Protein AF-A0AAJ2B9W8-F1 (afdb_monomer_lite)

Structure (mmCIF, N/CA/C/O backbone):
data_AF-A0AAJ2B9W8-F1
#
_entry.id   AF-A0AAJ2B9W8-F1
#
loop_
_atom_site.group_PDB
_atom_site.id
_atom_site.type_symbol
_atom_site.label_atom_id
_atom_site.label_alt_id
_atom_site.label_comp_id
_atom_site.label_asym_id
_atom_site.label_entity_id
_atom_site.label_seq_id
_atom_site.pdbx_PDB_ins_code
_atom_site.Cartn_x
_atom_site.Cartn_y
_atom_site.Cartn_z
_atom_site.occupancy
_atom_site.B_iso_or_equiv
_atom_site.auth_seq_id
_atom_site.auth_comp_id
_atom_site.auth_asym_id
_atom_site.auth_atom_id
_atom_site.pdbx_PDB_model_num
ATOM 1 N N . MET A 1 1 ? 13.143 2.067 3.784 1.00 56.22 1 MET A N 1
ATOM 2 C CA . MET A 1 1 ? 11.782 1.534 3.547 1.00 56.22 1 MET A CA 1
ATOM 3 C C . MET A 1 1 ? 11.677 1.290 2.048 1.00 56.22 1 MET A C 1
ATOM 5 O O . MET A 1 1 ? 12.047 2.192 1.310 1.00 56.22 1 MET A O 1
ATOM 9 N N . THR A 1 2 ? 11.332 0.087 1.590 1.00 70.88 2 THR A N 1
ATOM 10 C CA . THR A 1 2 ? 11.292 -0.233 0.147 1.00 70.88 2 THR A CA 1
ATOM 11 C C . THR A 1 2 ? 9.992 0.267 -0.488 1.00 70.88 2 THR A C 1
ATOM 13 O O . THR A 1 2 ? 8.979 0.400 0.203 1.00 70.88 2 THR A O 1
ATOM 16 N N . SER A 1 3 ? 9.987 0.507 -1.803 1.00 77.44 3 SER A N 1
ATOM 17 C CA . SER A 1 3 ? 8.786 0.926 -2.544 1.00 77.44 3 SER A CA 1
ATOM 18 C C . SER A 1 3 ? 7.622 -0.056 -2.349 1.00 77.44 3 SER A C 1
ATOM 20 O O . SER A 1 3 ? 6.487 0.354 -2.134 1.00 77.44 3 SER A O 1
ATOM 22 N N . ALA A 1 4 ? 7.892 -1.360 -2.288 1.00 79.31 4 ALA A N 1
ATOM 23 C CA . ALA A 1 4 ? 6.858 -2.359 -2.024 1.00 79.31 4 ALA A CA 1
ATOM 24 C C . ALA A 1 4 ? 6.200 -2.223 -0.632 1.00 79.31 4 ALA A C 1
ATOM 26 O O . ALA A 1 4 ? 4.995 -2.449 -0.503 1.00 79.31 4 ALA A O 1
ATOM 27 N N . ASN A 1 5 ? 6.943 -1.795 0.398 1.00 77.12 5 ASN A N 1
ATOM 28 C CA . ASN A 1 5 ? 6.374 -1.565 1.732 1.00 77.12 5 ASN A CA 1
ATOM 29 C C . ASN A 1 5 ? 5.413 -0.368 1.731 1.00 77.12 5 ASN A C 1
ATOM 31 O O . ASN A 1 5 ? 4.352 -0.418 2.351 1.00 77.12 5 ASN A O 1
ATOM 35 N N . ILE A 1 6 ? 5.787 0.686 1.002 1.00 78.75 6 ILE A N 1
ATOM 36 C CA . ILE A 1 6 ? 4.973 1.890 0.793 1.00 78.75 6 ILE A CA 1
ATOM 37 C C . ILE A 1 6 ? 3.686 1.514 0.045 1.00 78.75 6 ILE A C 1
ATOM 39 O O . ILE A 1 6 ? 2.598 1.890 0.471 1.00 78.75 6 ILE A O 1
ATOM 43 N N . ALA A 1 7 ? 3.793 0.697 -1.008 1.00 82.44 7 ALA A N 1
ATOM 44 C CA . ALA A 1 7 ? 2.660 0.213 -1.794 1.00 82.44 7 ALA A CA 1
ATOM 45 C C . ALA A 1 7 ? 1.638 -0.597 -0.973 1.00 82.44 7 ALA A C 1
ATOM 47 O O . ALA A 1 7 ? 0.435 -0.407 -1.147 1.00 82.44 7 ALA A O 1
ATOM 48 N N . ARG A 1 8 ? 2.092 -1.479 -0.069 1.00 83.31 8 ARG A N 1
ATOM 49 C CA . ARG A 1 8 ? 1.198 -2.235 0.830 1.00 83.31 8 ARG A CA 1
ATOM 50 C C . ARG A 1 8 ? 0.484 -1.306 1.812 1.00 83.31 8 ARG A C 1
ATOM 52 O O . ARG A 1 8 ? -0.734 -1.346 1.919 1.00 83.31 8 ARG A O 1
ATOM 59 N N . GLY A 1 9 ? 1.222 -0.424 2.490 1.00 81.75 9 GLY A N 1
ATOM 60 C CA . GLY A 1 9 ? 0.617 0.534 3.425 1.00 81.75 9 GLY A CA 1
ATOM 61 C C . GLY A 1 9 ? -0.403 1.450 2.741 1.00 81.75 9 GLY A C 1
ATOM 62 O O . GLY A 1 9 ? -1.502 1.658 3.247 1.00 81.75 9 GLY A O 1
ATOM 63 N N . ALA A 1 10 ? -0.081 1.927 1.541 1.00 82.19 10 ALA A N 1
ATOM 64 C CA . ALA A 1 10 ? -0.982 2.714 0.713 1.00 82.19 10 ALA A CA 1
ATOM 65 C C . ALA A 1 10 ? -2.296 1.985 0.389 1.00 82.19 10 ALA A C 1
ATOM 67 O O . ALA A 1 10 ? -3.366 2.559 0.583 1.00 82.19 10 ALA A O 1
ATOM 68 N N . ALA A 1 11 ? -2.225 0.738 -0.084 1.00 85.69 11 ALA A N 1
ATOM 69 C CA . ALA A 1 11 ? -3.406 -0.034 -0.467 1.00 85.69 11 ALA A CA 1
ATOM 70 C C . ALA A 1 11 ? -4.266 -0.424 0.745 1.00 85.69 11 ALA A C 1
ATOM 72 O O . ALA A 1 11 ? -5.474 -0.189 0.762 1.00 85.69 11 ALA A O 1
ATOM 73 N N . ASP A 1 12 ? -3.646 -1.021 1.762 1.00 85.69 12 ASP A N 1
ATOM 74 C CA . ASP A 1 12 ? -4.377 -1.712 2.824 1.00 85.69 12 ASP A CA 1
ATOM 75 C C . ASP A 1 12 ? -4.718 -0.794 4.010 1.00 85.69 12 ASP A C 1
ATOM 77 O O . ASP A 1 12 ? -5.759 -0.974 4.638 1.00 85.69 12 ASP A O 1
ATOM 81 N N . ILE A 1 13 ? -3.889 0.220 4.299 1.00 86.06 13 ILE A N 1
ATOM 82 C CA . ILE A 1 13 ? -4.098 1.143 5.432 1.00 86.06 13 ILE A CA 1
ATOM 83 C C . ILE A 1 13 ? -4.755 2.443 4.963 1.00 86.06 13 ILE A C 1
ATOM 85 O O . ILE A 1 13 ? -5.719 2.900 5.573 1.00 86.06 13 ILE A O 1
ATOM 89 N N . CYS A 1 14 ? -4.246 3.031 3.878 1.00 87.56 14 CYS A N 1
ATOM 90 C CA . CYS A 1 14 ? -4.727 4.314 3.357 1.00 87.56 14 CYS A CA 1
ATOM 91 C C . CYS A 1 14 ? -5.817 4.183 2.289 1.00 87.56 14 CYS A C 1
ATOM 93 O O . CYS A 1 14 ? -6.317 5.200 1.811 1.00 87.56 14 CYS A O 1
ATOM 95 N N . HIS A 1 15 ? -6.179 2.953 1.909 1.00 85.69 15 HIS A N 1
ATOM 96 C CA . HIS A 1 15 ? -7.196 2.662 0.896 1.00 85.69 15 HIS A CA 1
ATOM 97 C C . HIS A 1 15 ? -6.954 3.386 -0.441 1.00 85.69 15 HIS A C 1
ATOM 99 O O . HIS A 1 15 ? -7.894 3.777 -1.135 1.00 85.69 15 HIS A O 1
ATOM 105 N N . ILE A 1 16 ? -5.681 3.570 -0.806 1.00 85.00 16 ILE A N 1
ATOM 106 C CA . ILE A 1 16 ? -5.289 4.119 -2.102 1.00 85.00 16 ILE A CA 1
ATOM 107 C C . ILE A 1 16 ? -5.652 3.113 -3.194 1.00 85.00 16 ILE A C 1
ATOM 109 O O . ILE A 1 16 ? -5.425 1.911 -3.059 1.00 85.00 16 ILE A O 1
ATOM 113 N N . ASP A 1 17 ? -6.203 3.633 -4.289 1.00 84.56 17 ASP A N 1
ATOM 114 C CA . ASP A 1 17 ? -6.684 2.842 -5.414 1.00 84.56 17 ASP A CA 1
ATOM 115 C C . ASP A 1 17 ? -5.620 1.874 -5.970 1.00 84.56 17 ASP A C 1
ATOM 117 O O . ASP A 1 17 ? -4.451 2.227 -6.169 1.00 84.56 17 ASP A O 1
ATOM 121 N N . ALA A 1 18 ? -6.046 0.644 -6.266 1.00 80.75 18 ALA A N 1
ATOM 122 C CA . ALA A 1 18 ? -5.162 -0.413 -6.743 1.00 80.75 18 ALA A CA 1
ATOM 123 C C . ALA A 1 18 ? -4.486 -0.066 -8.082 1.00 80.75 18 ALA A C 1
ATOM 125 O O . ALA A 1 18 ? -3.337 -0.455 -8.301 1.00 80.75 18 ALA A O 1
ATOM 126 N N . ALA A 1 19 ? -5.137 0.705 -8.962 1.00 85.56 19 ALA A N 1
ATOM 127 C CA . ALA A 1 19 ? -4.524 1.161 -10.207 1.00 85.56 19 ALA A CA 1
ATOM 128 C C . ALA A 1 19 ? -3.409 2.183 -9.945 1.00 85.56 19 ALA A C 1
ATOM 130 O O . ALA A 1 19 ? -2.406 2.195 -10.660 1.00 85.56 19 ALA A O 1
ATOM 131 N N . LYS A 1 20 ? -3.529 3.008 -8.896 1.00 85.06 20 LYS A N 1
ATOM 132 C CA . LYS A 1 20 ? -2.458 3.925 -8.474 1.00 85.06 20 LYS A CA 1
ATOM 133 C C . LYS A 1 20 ? -1.251 3.158 -7.926 1.00 85.06 20 LYS A C 1
ATOM 135 O O . LYS A 1 20 ? -0.117 3.470 -8.282 1.00 85.06 20 LYS A O 1
ATOM 140 N N . VAL A 1 21 ? -1.483 2.099 -7.150 1.00 86.38 21 VAL A N 1
ATOM 141 C CA . VAL A 1 21 ? -0.414 1.207 -6.665 1.00 86.38 21 VAL A CA 1
ATOM 142 C C . VAL A 1 21 ? 0.258 0.437 -7.810 1.00 86.38 21 VAL A C 1
ATOM 144 O O . VAL A 1 21 ? 1.481 0.294 -7.811 1.00 86.38 21 VAL A O 1
ATOM 147 N N . ALA A 1 22 ? -0.503 -0.007 -8.814 1.00 87.69 22 ALA A N 1
ATOM 148 C CA . ALA A 1 22 ? 0.052 -0.654 -10.004 1.00 87.69 22 ALA A CA 1
ATOM 149 C 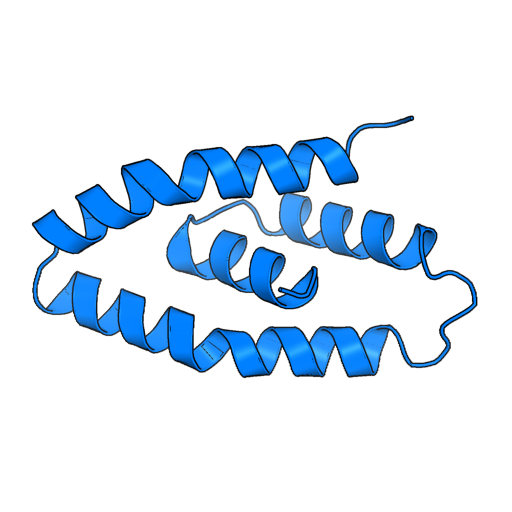C . ALA A 1 22 ? 0.970 0.293 -10.796 1.00 87.69 22 ALA A C 1
ATOM 151 O O . ALA A 1 22 ? 2.116 -0.057 -11.065 1.00 87.69 22 ALA A O 1
ATOM 152 N N . ARG A 1 23 ? 0.526 1.532 -11.059 1.00 87.62 23 ARG A N 1
ATOM 153 C CA . ARG A 1 23 ? 1.357 2.560 -11.718 1.00 87.62 23 ARG A CA 1
ATOM 154 C C . ARG A 1 23 ? 2.643 2.847 -10.949 1.00 87.62 23 ARG A C 1
ATOM 156 O O . ARG A 1 23 ? 3.694 3.024 -11.552 1.00 87.62 23 ARG A O 1
ATOM 163 N N . PHE A 1 24 ? 2.571 2.867 -9.620 1.00 87.69 24 PHE A N 1
ATOM 164 C CA . PHE A 1 24 ? 3.744 3.044 -8.770 1.00 87.69 24 PHE A CA 1
ATOM 165 C C . PHE A 1 24 ? 4.727 1.878 -8.878 1.00 87.69 24 PHE A C 1
ATOM 167 O O . PHE A 1 24 ? 5.934 2.104 -8.946 1.00 87.69 24 PHE A O 1
ATOM 174 N N . LYS A 1 25 ? 4.228 0.638 -8.952 1.00 88.50 25 LYS A N 1
ATOM 175 C CA . LYS A 1 25 ? 5.067 -0.535 -9.225 1.00 88.50 25 LYS A CA 1
ATOM 176 C C . LYS A 1 25 ? 5.755 -0.420 -10.586 1.00 88.50 25 LYS A C 1
ATOM 178 O O . LYS A 1 25 ? 6.951 -0.682 -10.665 1.00 88.50 25 LYS A O 1
ATOM 183 N N . ASP A 1 26 ? 5.031 -0.011 -11.625 1.00 89.06 26 ASP A N 1
ATOM 184 C CA . ASP A 1 26 ? 5.583 0.135 -12.977 1.00 89.06 26 ASP A CA 1
ATOM 185 C C . ASP A 1 26 ? 6.650 1.236 -13.041 1.00 89.06 26 ASP A C 1
ATOM 187 O O . ASP A 1 26 ? 7.737 1.018 -13.578 1.00 89.06 26 ASP A O 1
ATOM 191 N N . ALA A 1 27 ? 6.389 2.388 -12.419 1.00 87.62 27 ALA A N 1
ATOM 192 C CA . ALA A 1 27 ? 7.362 3.469 -12.301 1.00 87.62 27 ALA A CA 1
ATOM 193 C C . ALA A 1 27 ? 8.598 3.038 -11.494 1.00 87.62 27 ALA A C 1
ATOM 195 O O . ALA A 1 27 ? 9.731 3.311 -11.890 1.00 87.62 27 ALA A O 1
ATOM 196 N N . ALA A 1 28 ? 8.412 2.302 -10.394 1.00 86.62 28 ALA A N 1
ATO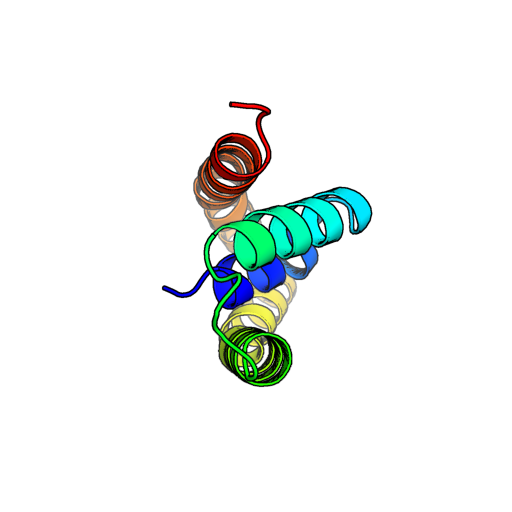M 197 C CA . ALA A 1 28 ? 9.524 1.729 -9.643 1.00 86.62 28 ALA A CA 1
ATOM 198 C C . ALA A 1 28 ? 10.330 0.752 -10.513 1.00 86.62 28 ALA A C 1
ATOM 200 O O . ALA A 1 28 ? 11.548 0.874 -10.579 1.00 86.62 28 ALA A O 1
ATOM 201 N N . ARG A 1 29 ? 9.674 -0.156 -11.246 1.00 86.44 29 ARG A N 1
ATOM 202 C CA . ARG A 1 29 ? 10.335 -1.103 -12.156 1.00 86.44 29 ARG A CA 1
ATOM 203 C C . ARG A 1 29 ? 11.162 -0.390 -13.225 1.00 86.44 29 ARG A C 1
ATOM 205 O O . ARG A 1 29 ? 12.271 -0.828 -13.506 1.00 86.44 29 ARG A O 1
ATOM 212 N N . ALA A 1 30 ? 10.663 0.714 -13.782 1.00 85.88 30 ALA A N 1
ATOM 213 C CA . ALA A 1 30 ? 11.396 1.507 -14.770 1.00 85.88 30 ALA A CA 1
ATOM 214 C C . ALA A 1 30 ? 12.712 2.086 -14.215 1.00 85.88 30 ALA A C 1
ATOM 216 O O . ALA A 1 30 ? 13.698 2.165 -14.941 1.00 85.88 30 ALA A O 1
ATOM 217 N N . ASN A 1 31 ? 12.757 2.423 -12.920 1.00 80.94 31 ASN A N 1
ATOM 218 C CA . ASN A 1 31 ? 13.979 2.871 -12.241 1.00 80.94 31 ASN A CA 1
ATOM 219 C C . ASN A 1 31 ? 14.963 1.725 -11.925 1.00 80.94 31 ASN A C 1
ATOM 221 O O . ASN A 1 31 ? 16.116 1.983 -11.589 1.00 80.94 31 ASN A O 1
ATOM 225 N N . PHE A 1 32 ? 14.526 0.467 -12.041 1.00 80.69 32 PHE A N 1
ATOM 226 C CA . PHE A 1 32 ? 15.323 -0.739 -11.801 1.00 80.69 32 PHE A CA 1
ATOM 227 C C . PHE A 1 32 ? 15.289 -1.679 -13.019 1.00 80.69 32 PHE A C 1
ATOM 229 O O . PHE A 1 32 ? 15.143 -2.891 -12.868 1.00 80.69 32 PHE A O 1
ATOM 236 N N . ALA A 1 33 ? 15.403 -1.128 -14.234 1.00 75.00 33 ALA A N 1
ATOM 237 C CA . ALA A 1 33 ? 15.265 -1.883 -15.485 1.00 75.00 33 ALA A CA 1
ATOM 238 C C . ALA A 1 33 ? 16.238 -3.076 -15.606 1.00 75.00 33 ALA A C 1
ATOM 240 O O . ALA A 1 33 ? 15.893 -4.085 -16.220 1.00 75.00 33 ALA A O 1
ATOM 241 N N . ASP A 1 34 ? 17.405 -2.989 -14.963 1.00 81.38 34 ASP A N 1
ATOM 242 C CA . ASP A 1 34 ?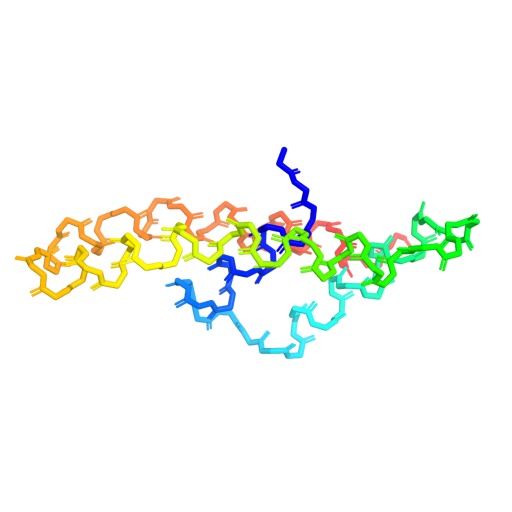 18.445 -4.025 -14.966 1.00 81.38 34 ASP A CA 1
ATOM 243 C C . ASP A 1 34 ? 18.324 -5.037 -13.808 1.00 81.38 34 ASP A C 1
ATOM 245 O O . ASP A 1 34 ? 19.218 -5.858 -13.612 1.00 81.38 34 ASP A O 1
ATOM 249 N N . ALA A 1 35 ? 17.247 -4.990 -13.013 1.00 80.12 35 ALA A N 1
ATOM 250 C CA . ALA A 1 35 ? 17.020 -5.905 -11.894 1.00 80.12 35 ALA A CA 1
ATOM 251 C C . ALA A 1 35 ? 16.118 -7.087 -12.317 1.00 80.12 35 ALA A C 1
ATOM 253 O O . ALA A 1 35 ? 14.889 -6.965 -12.262 1.00 80.12 35 ALA A O 1
ATOM 254 N N . PRO A 1 36 ? 16.678 -8.255 -12.701 1.00 82.19 36 PRO A N 1
ATOM 255 C CA . PRO A 1 36 ? 15.881 -9.419 -13.104 1.00 82.19 36 PRO A CA 1
ATOM 256 C C . PRO A 1 36 ? 14.997 -9.956 -11.967 1.00 82.19 36 PRO A C 1
ATOM 258 O O . PRO A 1 36 ? 13.921 -10.492 -12.225 1.00 82.19 36 PRO A O 1
ATOM 261 N N . ASP A 1 37 ? 15.409 -9.745 -10.715 1.00 87.44 37 ASP A N 1
ATOM 262 C CA . ASP A 1 37 ? 14.704 -10.205 -9.516 1.00 87.44 37 ASP A CA 1
ATOM 263 C C . ASP A 1 37 ? 13.722 -9.166 -8.945 1.00 87.44 37 ASP A C 1
ATOM 265 O O . ASP A 1 37 ? 13.189 -9.356 -7.850 1.00 87.44 37 ASP A O 1
ATOM 269 N N . PHE A 1 38 ? 13.443 -8.070 -9.667 1.00 87.88 38 PHE A N 1
ATOM 270 C CA . PHE A 1 38 ? 12.577 -6.986 -9.182 1.00 87.88 38 PHE A CA 1
ATOM 271 C C . PHE A 1 38 ? 11.233 -7.496 -8.649 1.00 87.88 38 PHE A C 1
ATOM 273 O O . PHE A 1 38 ? 10.788 -7.080 -7.583 1.00 87.88 38 PHE A O 1
ATOM 280 N N . ASP A 1 39 ? 10.577 -8.411 -9.367 1.00 87.06 39 ASP A N 1
ATOM 281 C CA . ASP A 1 39 ? 9.278 -8.949 -8.955 1.00 87.06 39 ASP A CA 1
ATOM 282 C C . ASP A 1 39 ? 9.371 -9.808 -7.676 1.00 87.06 39 ASP A C 1
ATOM 284 O O . ASP A 1 39 ? 8.445 -9.796 -6.854 1.00 87.06 39 ASP A O 1
ATOM 288 N N . ALA A 1 40 ? 10.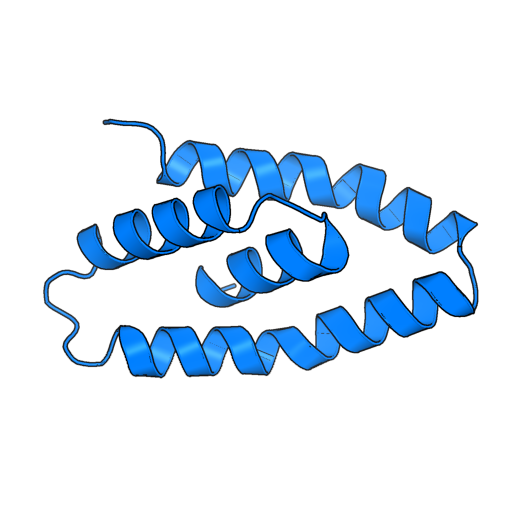488 -10.511 -7.466 1.00 88.50 40 ALA A N 1
ATOM 289 C CA . ALA A 1 40 ? 10.740 -11.285 -6.252 1.00 88.50 40 ALA A CA 1
ATOM 290 C C . ALA A 1 40 ? 10.995 -10.364 -5.048 1.00 88.50 40 ALA A C 1
ATOM 292 O O . ALA A 1 40 ? 10.350 -10.524 -4.010 1.00 88.50 40 ALA A O 1
ATOM 293 N N . GLU A 1 41 ? 11.838 -9.343 -5.216 1.00 87.81 41 GLU A N 1
ATOM 294 C CA . GLU A 1 41 ? 12.129 -8.332 -4.191 1.00 87.81 41 GLU A CA 1
ATOM 295 C C . GLU A 1 41 ? 10.899 -7.481 -3.856 1.00 87.81 41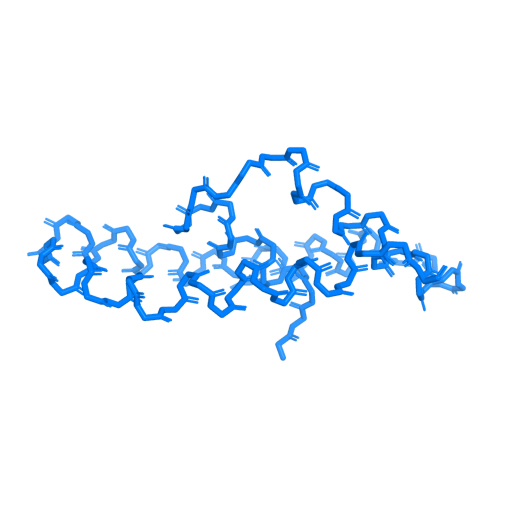 GLU A C 1
ATOM 297 O O . GLU A 1 41 ? 10.608 -7.204 -2.687 1.00 87.81 41 GLU A O 1
ATOM 302 N N . TRP A 1 42 ? 10.106 -7.127 -4.870 1.00 87.75 42 TRP A N 1
ATOM 303 C CA . TRP A 1 42 ? 8.821 -6.465 -4.682 1.00 87.75 42 TRP A CA 1
ATOM 304 C C . TRP A 1 42 ? 7.889 -7.324 -3.829 1.00 87.75 42 TRP A C 1
ATOM 306 O O . TRP A 1 42 ? 7.318 -6.846 -2.851 1.00 87.75 42 TRP A O 1
ATOM 316 N N . THR A 1 43 ? 7.756 -8.608 -4.164 1.00 87.94 43 THR A N 1
ATOM 317 C CA . THR A 1 43 ? 6.911 -9.545 -3.411 1.00 87.94 43 THR A CA 1
ATOM 318 C C . THR A 1 43 ? 7.404 -9.718 -1.975 1.00 87.94 43 THR A C 1
ATOM 320 O O . THR A 1 43 ? 6.592 -9.752 -1.046 1.00 87.94 43 THR A O 1
ATOM 323 N N . LEU A 1 44 ? 8.721 -9.802 -1.773 1.00 88.44 44 LEU A N 1
ATOM 324 C CA . LEU A 1 44 ? 9.329 -9.900 -0.452 1.00 88.44 44 LEU A CA 1
ATOM 325 C C . LEU A 1 44 ? 9.002 -8.670 0.401 1.00 88.44 44 LEU A C 1
ATOM 327 O O . LEU A 1 44 ? 8.505 -8.828 1.517 1.00 88.44 44 LEU A O 1
ATOM 331 N N . GLY A 1 45 ? 9.205 -7.461 -0.128 1.00 85.31 45 GLY A N 1
ATOM 332 C CA . GLY A 1 45 ? 8.841 -6.226 0.571 1.00 85.31 45 GLY A CA 1
ATOM 333 C C . GLY A 1 45 ? 7.342 -6.163 0.883 1.00 85.31 45 GLY A C 1
ATOM 334 O O . GLY A 1 45 ? 6.941 -5.940 2.024 1.00 85.31 45 GLY A O 1
ATOM 335 N N . TYR A 1 46 ? 6.493 -6.494 -0.092 1.00 85.38 46 TYR A N 1
ATOM 336 C CA . TYR A 1 46 ? 5.041 -6.510 0.096 1.00 85.38 46 TYR A CA 1
ATOM 337 C C . TYR A 1 46 ? 4.612 -7.447 1.242 1.00 85.38 46 TYR A C 1
ATOM 339 O O . TYR A 1 46 ? 3.753 -7.089 2.049 1.00 85.38 46 TYR A O 1
ATOM 347 N N . ARG A 1 47 ? 5.260 -8.616 1.377 1.00 87.62 47 ARG A N 1
ATOM 348 C CA . ARG A 1 47 ? 5.050 -9.545 2.505 1.00 87.62 47 ARG A CA 1
ATOM 349 C C . ARG A 1 47 ? 5.580 -9.006 3.829 1.00 87.62 47 ARG A C 1
ATOM 351 O O . ARG A 1 47 ? 4.910 -9.159 4.843 1.00 87.62 47 ARG A O 1
ATOM 358 N N . GLN A 1 48 ? 6.755 -8.380 3.846 1.00 87.88 48 GLN A N 1
ATOM 359 C CA . GLN A 1 48 ? 7.317 -7.801 5.074 1.00 87.88 48 GLN A CA 1
ATOM 360 C C . GLN A 1 48 ? 6.418 -6.700 5.650 1.00 87.88 48 GLN A C 1
ATOM 362 O O . GLN A 1 48 ? 6.304 -6.568 6.868 1.00 87.88 48 GLN A O 1
ATOM 367 N N . ALA A 1 49 ? 5.723 -5.953 4.791 1.00 87.12 49 ALA A N 1
ATOM 368 C CA . ALA A 1 49 ? 4.766 -4.939 5.216 1.00 87.12 49 ALA A CA 1
ATOM 369 C C . ALA A 1 49 ? 3.469 -5.508 5.821 1.00 87.12 49 ALA A C 1
ATOM 371 O O . ALA A 1 49 ? 2.746 -4.762 6.483 1.00 87.12 49 ALA A O 1
ATOM 372 N N . GLN A 1 50 ? 3.187 -6.811 5.672 1.00 85.69 50 GLN A N 1
ATOM 373 C CA . GLN A 1 50 ? 1.992 -7.444 6.245 1.00 85.69 50 GLN A CA 1
ATOM 374 C C . GLN A 1 50 ? 1.914 -7.263 7.764 1.00 85.69 50 GLN A C 1
ATOM 376 O O . GLN A 1 50 ? 0.849 -6.952 8.281 1.00 85.69 50 GLN A O 1
ATOM 381 N N . ALA A 1 51 ? 3.038 -7.365 8.479 1.00 87.56 51 ALA A N 1
ATOM 382 C CA . ALA A 1 51 ? 3.051 -7.178 9.930 1.00 87.56 51 ALA A CA 1
ATOM 383 C C . ALA A 1 51 ? 2.595 -5.766 10.347 1.00 87.56 51 ALA A C 1
ATOM 385 O O . ALA A 1 51 ? 1.951 -5.596 11.384 1.00 87.56 51 ALA A O 1
ATOM 386 N N . THR A 1 52 ? 2.900 -4.750 9.533 1.00 87.94 52 THR A N 1
ATOM 387 C CA . THR A 1 52 ? 2.412 -3.382 9.748 1.00 87.94 52 THR A CA 1
ATOM 388 C C . THR A 1 52 ? 0.916 -3.288 9.466 1.00 87.94 52 THR A C 1
ATOM 390 O O . THR A 1 52 ? 0.201 -2.706 10.278 1.00 87.94 52 THR A O 1
ATOM 393 N N . VAL A 1 53 ? 0.429 -3.891 8.376 1.00 88.19 53 VAL A N 1
ATOM 394 C CA . VAL A 1 53 ? -1.013 -3.950 8.071 1.00 88.19 53 VAL A CA 1
ATOM 395 C C . VAL A 1 53 ? -1.777 -4.603 9.222 1.00 88.19 53 VAL A C 1
ATOM 397 O O . VAL A 1 53 ? -2.682 -3.987 9.773 1.00 88.19 53 VAL A O 1
ATOM 400 N N . ASP A 1 54 ? -1.334 -5.775 9.683 1.00 90.88 54 ASP A N 1
ATOM 401 C CA . ASP A 1 54 ? -1.970 -6.502 10.787 1.00 90.88 54 ASP A CA 1
ATOM 402 C C . ASP A 1 54 ? -1.998 -5.677 12.084 1.00 90.88 54 ASP A C 1
ATOM 404 O O . ASP A 1 54 ? -2.949 -5.748 12.868 1.00 90.88 54 ASP A O 1
ATOM 408 N N . ARG A 1 55 ? -0.945 -4.887 12.342 1.00 89.69 55 ARG A N 1
ATOM 409 C CA . ARG A 1 55 ? -0.895 -3.971 13.489 1.00 89.69 55 ARG A CA 1
ATOM 410 C C . ARG A 1 55 ? -1.946 -2.868 13.361 1.00 89.69 55 ARG A C 1
ATOM 412 O O . ARG A 1 55 ? -2.620 -2.577 14.349 1.00 89.69 55 ARG A O 1
ATOM 419 N N . PHE A 1 56 ? -2.085 -2.267 12.182 1.00 88.81 56 PHE A N 1
ATOM 420 C CA . PHE A 1 56 ? -3.075 -1.220 11.931 1.00 88.81 56 PHE A CA 1
ATOM 421 C C . PHE A 1 56 ? -4.508 -1.762 11.939 1.00 88.81 56 PHE A C 1
ATOM 423 O O . PHE A 1 56 ? -5.382 -1.107 12.499 1.00 88.81 56 PHE A O 1
ATOM 430 N N . ASP A 1 57 ? -4.747 -2.975 11.441 1.00 90.06 57 ASP A N 1
ATOM 431 C CA . ASP A 1 57 ? -6.055 -3.636 11.530 1.00 90.06 57 ASP A CA 1
ATOM 432 C C . ASP A 1 57 ? -6.456 -3.908 12.985 1.00 90.06 57 ASP A C 1
ATOM 434 O O . ASP A 1 57 ? -7.582 -3.617 13.400 1.00 90.06 57 ASP A O 1
ATOM 438 N N . LYS A 1 58 ? -5.516 -4.391 13.808 1.00 92.75 58 LYS A N 1
ATOM 439 C CA . LYS A 1 58 ? -5.740 -4.550 15.255 1.00 92.75 58 LYS A CA 1
ATOM 440 C C . LYS A 1 58 ? -6.010 -3.213 15.941 1.00 92.75 58 LYS A C 1
ATOM 442 O O . LYS A 1 58 ? -6.890 -3.147 16.801 1.00 92.75 58 LYS A O 1
ATOM 447 N N . LEU A 1 59 ? -5.281 -2.158 15.565 1.00 92.19 59 LEU A N 1
ATOM 448 C CA . LEU A 1 59 ? -5.489 -0.809 16.091 1.00 92.19 59 LEU A CA 1
ATOM 449 C C . LEU A 1 59 ? -6.867 -0.271 15.697 1.00 92.19 59 LEU A C 1
ATOM 451 O O . LEU A 1 59 ? -7.578 0.231 16.554 1.00 92.19 59 LEU A O 1
ATOM 455 N N . LYS A 1 60 ? -7.293 -0.451 14.444 1.00 90.25 60 LYS A N 1
ATOM 456 C CA . LYS A 1 60 ? -8.624 -0.063 13.958 1.00 90.25 60 LYS A CA 1
ATOM 457 C C . LYS A 1 60 ? -9.743 -0.733 14.750 1.00 90.25 60 LYS A C 1
ATOM 459 O O . LYS A 1 60 ? -10.718 -0.073 15.101 1.00 90.25 60 LYS A O 1
ATOM 464 N N . ALA A 1 61 ? -9.593 -2.025 15.047 1.00 92.56 61 ALA A N 1
ATOM 465 C CA . ALA A 1 61 ? -10.568 -2.786 15.825 1.00 92.56 61 ALA A CA 1
ATOM 466 C C . ALA A 1 61 ? -10.586 -2.397 17.314 1.00 92.56 61 ALA A C 1
ATOM 468 O O . ALA A 1 61 ? -11.650 -2.376 17.927 1.00 92.56 61 ALA A O 1
ATOM 469 N N . SER A 1 62 ? -9.420 -2.100 17.895 1.00 95.19 62 SER A N 1
ATOM 470 C CA . SER A 1 62 ? -9.276 -1.878 19.343 1.00 95.19 62 SER A CA 1
ATOM 471 C C . SER A 1 62 ? -9.426 -0.408 19.748 1.00 95.19 62 SER A C 1
ATOM 473 O O . SER A 1 62 ? -9.979 -0.112 20.803 1.00 95.19 62 SER A O 1
ATOM 475 N N . ASN A 1 63 ? -8.928 0.516 18.923 1.00 94.50 63 ASN A N 1
ATOM 476 C CA . ASN A 1 63 ? -8.952 1.960 19.139 1.00 94.50 63 ASN A CA 1
ATOM 477 C C . ASN A 1 63 ? -9.111 2.723 17.802 1.00 94.50 63 ASN A C 1
ATOM 479 O O . ASN A 1 63 ? -8.136 3.237 17.241 1.00 94.50 63 ASN A O 1
ATOM 483 N N . PRO A 1 64 ? -10.344 2.842 17.280 1.00 91.81 64 PRO A N 1
ATOM 484 C CA . PRO A 1 64 ? -10.593 3.482 15.989 1.00 91.81 64 PRO A CA 1
ATOM 485 C C . PRO A 1 64 ? -10.242 4.979 15.965 1.00 91.81 64 PRO A C 1
ATOM 487 O O . PRO A 1 64 ? -9.942 5.512 14.897 1.00 91.81 64 PRO A O 1
ATOM 490 N N . ALA A 1 65 ? -10.255 5.666 17.114 1.00 93.44 65 ALA A N 1
ATOM 491 C CA . ALA A 1 65 ? -9.894 7.082 17.198 1.00 93.44 65 ALA A CA 1
ATOM 492 C C . ALA A 1 65 ? -8.386 7.299 16.994 1.00 93.44 65 ALA A C 1
ATOM 494 O O . ALA A 1 65 ? -7.980 8.190 16.249 1.00 93.44 65 ALA A O 1
ATOM 495 N N . GLU A 1 66 ? -7.561 6.457 17.617 1.00 91.25 66 GLU A N 1
ATOM 496 C CA . GLU A 1 66 ? -6.108 6.480 17.434 1.00 91.25 66 GLU A CA 1
ATOM 497 C C . GLU A 1 66 ? -5.717 6.013 16.034 1.00 91.25 66 GLU A C 1
ATOM 499 O O . GLU A 1 66 ? -4.931 6.686 15.376 1.00 91.25 66 GLU A O 1
ATOM 504 N N . TYR A 1 67 ? -6.352 4.951 15.523 1.00 90.06 67 TYR A N 1
ATOM 505 C CA . TYR A 1 67 ? -6.195 4.547 14.124 1.00 90.06 67 TYR A CA 1
ATOM 506 C C . TYR A 1 67 ? -6.463 5.714 13.170 1.00 90.06 67 TYR A C 1
ATOM 508 O O . TYR A 1 67 ? -5.635 5.994 12.309 1.00 90.06 67 TYR A O 1
ATOM 516 N N . LYS A 1 68 ? -7.583 6.431 13.351 1.00 89.88 68 LYS A N 1
ATOM 517 C CA . LYS A 1 68 ? -7.930 7.583 12.513 1.00 89.88 68 LYS A CA 1
ATOM 518 C C . LYS A 1 68 ? -6.863 8.681 12.571 1.00 89.88 68 LYS A C 1
ATOM 520 O O . LYS A 1 68 ? -6.494 9.214 11.532 1.00 89.88 68 LYS A O 1
ATOM 525 N N . LYS A 1 69 ? -6.352 8.994 13.763 1.00 91.06 69 LYS A N 1
ATOM 526 C CA . LYS A 1 69 ? -5.294 9.995 13.937 1.00 91.06 69 LYS A CA 1
ATOM 527 C C . LYS A 1 69 ? -4.014 9.605 13.186 1.00 91.06 69 LYS A C 1
ATOM 529 O O . LYS A 1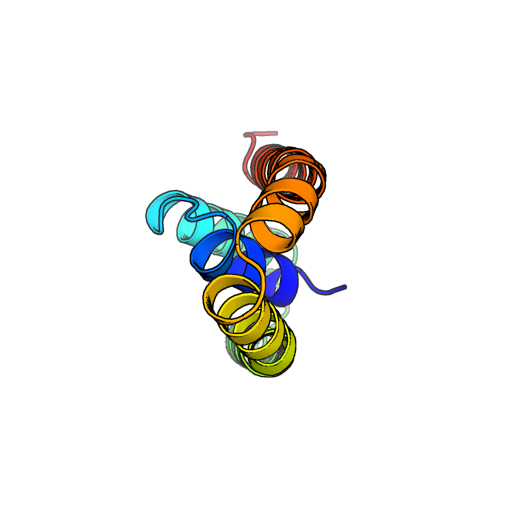 69 ? -3.463 10.429 12.467 1.00 91.06 69 LYS A O 1
ATOM 534 N N . GLU A 1 70 ? -3.573 8.359 13.338 1.00 88.81 70 GLU A N 1
ATOM 535 C CA . GLU A 1 70 ? -2.357 7.841 12.698 1.00 88.81 70 GLU A CA 1
ATOM 536 C C . GLU A 1 70 ? -2.468 7.865 11.165 1.00 88.81 70 GLU A C 1
ATOM 538 O O . GLU A 1 70 ? -1.549 8.313 10.480 1.00 88.81 70 GLU A O 1
ATOM 543 N N . ILE A 1 71 ? -3.607 7.435 10.605 1.00 88.81 71 ILE A N 1
ATOM 544 C CA . ILE A 1 71 ? -3.801 7.463 9.147 1.00 88.81 71 ILE A CA 1
ATOM 545 C C . ILE A 1 71 ? -3.963 8.889 8.607 1.00 88.81 71 ILE A C 1
ATOM 547 O O . ILE A 1 71 ? -3.469 9.169 7.518 1.00 88.81 71 ILE A O 1
ATOM 551 N N . ASP A 1 72 ? -4.602 9.799 9.351 1.00 88.06 72 ASP A N 1
ATOM 552 C CA . ASP A 1 72 ? -4.777 11.193 8.923 1.00 88.06 72 ASP A CA 1
ATOM 553 C C . ASP A 1 72 ? -3.410 11.911 8.818 1.00 88.06 72 ASP A C 1
ATOM 555 O O . ASP A 1 72 ? -3.242 12.785 7.968 1.00 88.06 72 ASP A O 1
ATOM 559 N N . GLU A 1 73 ? -2.411 11.509 9.615 1.00 87.25 73 GLU A N 1
ATOM 560 C CA . GLU A 1 73 ? -1.034 12.021 9.538 1.00 87.25 73 GLU A CA 1
ATOM 561 C C . GLU A 1 73 ? -0.193 11.305 8.463 1.00 87.25 73 GLU A C 1
ATOM 563 O O . GLU A 1 73 ? 0.488 11.949 7.659 1.00 87.25 73 GLU A O 1
ATOM 568 N N . ALA A 1 74 ? -0.250 9.971 8.411 1.00 85.50 74 ALA A N 1
ATOM 569 C CA . ALA A 1 74 ? 0.634 9.173 7.562 1.00 85.50 74 ALA A CA 1
ATOM 570 C C . ALA A 1 74 ? 0.182 9.097 6.092 1.00 85.50 74 ALA A C 1
ATOM 572 O O . ALA A 1 74 ? 1.012 9.135 5.177 1.00 85.50 74 ALA A O 1
ATOM 573 N N . CYS A 1 75 ? -1.125 8.985 5.834 1.00 88.12 75 CYS A N 1
ATOM 574 C CA . CYS A 1 75 ? -1.649 8.741 4.490 1.00 88.12 75 CYS A CA 1
ATOM 575 C C . CYS A 1 75 ? -1.423 9.882 3.488 1.00 88.12 75 CYS A C 1
ATOM 577 O O . CYS A 1 75 ? -1.139 9.575 2.324 1.00 88.12 75 CYS A O 1
ATOM 579 N N . PRO A 1 76 ? -1.473 11.175 3.867 1.00 87.88 76 PRO A N 1
ATOM 580 C CA . PRO A 1 76 ? -1.120 12.263 2.956 1.00 87.88 76 PRO A CA 1
ATOM 581 C C . PRO A 1 76 ? 0.332 12.185 2.471 1.00 87.88 76 PRO A C 1
ATOM 583 O O . PRO A 1 76 ? 0.589 12.334 1.275 1.00 87.88 76 PRO A O 1
ATOM 586 N N . ALA A 1 77 ? 1.277 11.893 3.371 1.00 85.19 77 ALA A N 1
ATOM 587 C CA . ALA A 1 77 ? 2.691 11.749 3.024 1.00 85.19 77 ALA A CA 1
ATOM 588 C C . ALA A 1 77 ? 2.931 10.532 2.113 1.00 85.19 77 ALA A C 1
ATOM 590 O O . ALA A 1 77 ? 3.636 10.637 1.110 1.00 85.19 77 ALA A O 1
ATOM 591 N N . LEU A 1 78 ? 2.284 9.401 2.416 1.00 83.19 78 LEU A N 1
ATOM 592 C CA . LEU A 1 78 ? 2.297 8.187 1.589 1.00 83.19 78 LEU A CA 1
ATOM 593 C C . LEU A 1 78 ? 1.737 8.431 0.183 1.00 83.19 78 LEU A C 1
ATOM 595 O O . LEU A 1 78 ? 2.346 8.031 -0.809 1.00 83.19 78 LEU A O 1
ATOM 599 N N . THR A 1 79 ? 0.595 9.115 0.096 1.00 83.56 79 THR A N 1
ATOM 600 C CA . THR A 1 79 ? -0.054 9.451 -1.178 1.00 83.56 79 THR A CA 1
ATOM 601 C C . THR A 1 79 ? 0.856 10.326 -2.028 1.00 83.56 79 THR A C 1
ATOM 603 O O . THR A 1 79 ? 1.082 10.015 -3.196 1.00 83.56 79 THR A O 1
ATOM 606 N N . ARG A 1 80 ? 1.430 11.371 -1.421 1.00 84.56 80 ARG A N 1
ATOM 607 C CA . ARG A 1 80 ? 2.343 12.293 -2.095 1.00 84.56 80 ARG A CA 1
ATOM 608 C C . ARG A 1 80 ? 3.607 11.597 -2.593 1.00 84.56 80 ARG A C 1
ATOM 610 O O . ARG A 1 80 ? 3.991 11.819 -3.732 1.00 84.56 80 ARG A O 1
ATOM 617 N N . GLY A 1 81 ? 4.216 10.727 -1.787 1.00 82.81 81 GLY A N 1
ATOM 618 C CA . GLY A 1 81 ? 5.397 9.970 -2.211 1.00 82.81 81 GLY A CA 1
ATOM 619 C C . GLY A 1 81 ? 5.113 9.038 -3.396 1.00 82.81 81 GLY A C 1
ATOM 620 O O . GLY A 1 81 ? 5.947 8.900 -4.287 1.00 82.81 81 GLY A O 1
ATOM 621 N N . ILE A 1 82 ? 3.919 8.435 -3.454 1.00 83.88 82 ILE A N 1
ATOM 622 C CA . ILE A 1 82 ? 3.485 7.656 -4.624 1.00 83.88 82 ILE A CA 1
ATOM 623 C C . ILE A 1 82 ? 3.300 8.557 -5.849 1.00 83.88 82 ILE A C 1
ATOM 625 O O . ILE A 1 82 ? 3.733 8.189 -6.942 1.00 83.88 82 ILE A O 1
ATOM 629 N N . ASP A 1 83 ? 2.679 9.726 -5.678 1.00 84.81 83 ASP A N 1
ATOM 630 C CA . ASP A 1 83 ? 2.479 10.694 -6.760 1.00 84.81 83 ASP A CA 1
ATOM 631 C C . ASP A 1 83 ? 3.804 11.210 -7.323 1.00 84.81 83 ASP A C 1
ATOM 633 O O . ASP A 1 83 ? 3.968 11.254 -8.535 1.00 84.81 83 ASP A O 1
ATOM 637 N N . GLU A 1 84 ? 4.780 11.524 -6.473 1.00 83.69 84 GLU A N 1
ATOM 638 C CA . GLU A 1 84 ? 6.099 12.007 -6.901 1.00 83.69 84 GLU A CA 1
ATOM 639 C C . GLU A 1 84 ? 6.853 10.974 -7.750 1.00 83.69 84 GLU A C 1
ATOM 641 O O . GLU A 1 84 ? 7.528 11.340 -8.707 1.00 83.69 84 GLU A O 1
ATOM 646 N N . VAL A 1 85 ? 6.700 9.681 -7.455 1.00 80.38 85 VAL A N 1
ATOM 647 C CA . VAL A 1 85 ? 7.322 8.602 -8.243 1.00 80.38 85 VAL A CA 1
ATOM 648 C C . VAL A 1 85 ? 6.530 8.273 -9.512 1.00 80.38 85 VAL A C 1
ATOM 650 O O . VAL A 1 85 ? 7.112 7.803 -10.486 1.00 80.38 85 VAL A O 1
ATOM 653 N N . THR A 1 86 ? 5.212 8.489 -9.515 1.00 80.75 86 THR A N 1
ATOM 654 C CA . THR A 1 86 ? 4.345 8.217 -10.680 1.00 80.75 86 THR A CA 1
ATOM 655 C C . THR A 1 86 ? 4.146 9.414 -11.604 1.00 80.75 86 THR A C 1
ATOM 657 O O . THR A 1 86 ? 3.617 9.235 -12.704 1.00 80.75 86 THR A O 1
ATOM 660 N N . ALA A 1 87 ? 4.552 10.615 -11.194 1.00 71.12 87 ALA A N 1
ATOM 661 C CA . ALA A 1 87 ? 4.487 11.802 -12.028 1.00 71.12 87 ALA A CA 1
ATOM 662 C C . ALA A 1 87 ? 5.350 11.609 -13.290 1.00 71.12 87 ALA A C 1
ATOM 664 O O . ALA A 1 87 ? 6.483 11.131 -13.189 1.00 71.12 87 ALA A O 1
ATOM 665 N N . PRO A 1 88 ? 4.834 11.960 -14.484 1.00 53.78 88 PRO A N 1
ATOM 666 C CA . PRO A 1 88 ? 5.655 11.976 -15.684 1.00 53.78 88 PRO A CA 1
ATOM 667 C C . PRO A 1 88 ? 6.788 12.989 -15.481 1.00 53.78 88 PRO A C 1
ATOM 669 O O . PRO A 1 88 ? 6.524 14.144 -15.140 1.00 53.78 88 PRO A O 1
ATOM 672 N N . GLN A 1 89 ? 8.028 12.523 -15.639 1.00 49.84 89 GLN A N 1
ATOM 673 C CA . GLN A 1 89 ? 9.215 13.378 -15.692 1.00 49.84 89 GLN A CA 1
ATOM 674 C C . GLN A 1 89 ? 9.252 14.153 -17.009 1.00 49.84 89 GLN A C 1
ATOM 676 O O . GLN A 1 89 ? 8.877 13.553 -18.045 1.00 49.84 89 GLN A O 1
#

Foldseek 3Di:
DDLLLLLLCQCQLVVHDPVLSVLLLVLVCVVVVVDPCSVVVSVVSNVVNVVVSVVLVVCCVPPVPVSVVVCVVVNVVSVVVSCVSNPDD

Sequence (89 aa):
MTSANIARGAADICHIDAAKVARFKDAARANFADAPDFDAEWTLGYRQAQATVDRFDKLKASNPAEYKKEIDEACPALTRGIDEVTAPQ

Secondary structure (DSSP, 8-state):
--HHHHHHIIIIIS---HHHHHHHHHHHHHHTTT-TTHHHHHHHHHHHTHHHHHHHHHHHHH-HHHHHHHHHHHHHHHHHHHHHHHS--

pLDDT: mean 84.79, std 7.4, range [49.84, 95.19]

Radius of gyration: 13.74 Å; chains: 1; bounding box: 29×25×35 Å